Protein AF-A0A2H0A940-F1 (afdb_monomer_lite)

Structure (mmCIF, N/CA/C/O backbone):
data_AF-A0A2H0A940-F1
#
_entry.id   AF-A0A2H0A940-F1
#
loop_
_atom_site.group_PDB
_atom_site.id
_atom_site.type_symbol
_atom_site.label_atom_id
_atom_site.label_alt_id
_atom_site.label_comp_id
_atom_site.label_asym_id
_atom_site.label_entity_id
_atom_site.label_seq_id
_atom_site.pdbx_PDB_ins_code
_atom_site.Cartn_x
_atom_site.Cartn_y
_atom_site.Cartn_z
_atom_site.occupancy
_atom_site.B_iso_or_equiv
_atom_site.auth_seq_id
_atom_site.auth_comp_id
_atom_site.auth_asym_id
_atom_site.auth_atom_id
_atom_site.pdbx_PDB_model_num
ATOM 1 N N . MET A 1 1 ? -25.734 -10.266 23.192 1.00 48.34 1 MET A N 1
ATOM 2 C CA . MET A 1 1 ? -25.110 -9.071 22.582 1.00 48.34 1 MET A CA 1
ATOM 3 C C . MET A 1 1 ? -25.882 -7.870 23.104 1.00 48.34 1 MET A C 1
ATOM 5 O O . MET A 1 1 ? -27.059 -7.766 22.785 1.00 48.34 1 MET A O 1
ATOM 9 N N . ASN A 1 2 ? -25.296 -7.072 24.004 1.00 49.03 2 ASN A N 1
ATOM 10 C CA . ASN A 1 2 ? -25.982 -5.912 24.590 1.00 49.03 2 ASN A CA 1
ATOM 11 C C . ASN A 1 2 ? -26.344 -4.917 23.483 1.00 49.03 2 ASN A C 1
ATOM 13 O O . ASN A 1 2 ? -25.481 -4.536 22.697 1.00 49.03 2 ASN A O 1
ATOM 17 N N . ARG A 1 3 ? -27.623 -4.539 23.418 1.00 61.94 3 ARG A N 1
ATOM 18 C CA . ARG A 1 3 ? -28.196 -3.632 22.408 1.00 61.94 3 ARG A CA 1
ATOM 19 C C . ARG A 1 3 ? -28.102 -2.154 22.818 1.00 61.94 3 ARG A C 1
ATOM 21 O O . ARG A 1 3 ? -28.577 -1.305 22.076 1.00 61.94 3 ARG A O 1
ATOM 28 N N . ASP A 1 4 ? -27.477 -1.871 23.964 1.00 62.47 4 ASP A N 1
ATOM 29 C CA . ASP A 1 4 ? -27.527 -0.565 24.638 1.00 62.47 4 ASP A CA 1
ATOM 30 C C . ASP A 1 4 ? -26.249 0.278 24.480 1.00 62.47 4 ASP A C 1
ATOM 32 O O . ASP A 1 4 ? -26.184 1.402 24.970 1.00 62.47 4 ASP A O 1
ATOM 36 N N . ALA A 1 5 ? -25.226 -0.233 23.789 1.00 66.69 5 ALA A N 1
ATOM 37 C CA . ALA A 1 5 ? -24.067 0.569 23.410 1.00 66.69 5 ALA A CA 1
ATOM 38 C C . ALA A 1 5 ? -24.353 1.252 22.064 1.00 66.69 5 ALA A C 1
ATOM 40 O O . ALA A 1 5 ? -24.443 0.589 21.029 1.00 66.69 5 ALA A O 1
ATOM 41 N N . GLY A 1 6 ? -24.529 2.576 22.088 1.00 70.31 6 GLY A N 1
ATOM 42 C CA . GLY A 1 6 ? -24.551 3.393 20.875 1.00 70.31 6 GLY A CA 1
ATOM 43 C C . GLY A 1 6 ? -23.224 3.304 20.105 1.00 70.31 6 GLY A C 1
ATOM 44 O O . GLY A 1 6 ? -22.237 2.789 20.638 1.00 70.31 6 GLY A O 1
ATOM 45 N N . PRO A 1 7 ? -23.174 3.773 18.846 1.00 71.88 7 PRO A N 1
ATOM 46 C CA . PRO A 1 7 ? -21.926 3.804 18.091 1.00 71.88 7 PRO A CA 1
ATOM 47 C C . PRO A 1 7 ? -20.863 4.633 18.839 1.00 71.88 7 PRO A C 1
ATOM 49 O O . PRO A 1 7 ? -21.229 5.586 19.534 1.00 71.88 7 PRO A O 1
ATOM 52 N N . PRO A 1 8 ? -19.567 4.293 18.701 1.00 77.81 8 PRO A N 1
ATOM 53 C CA . PRO A 1 8 ? -18.483 5.011 19.367 1.00 77.81 8 PRO A CA 1
ATOM 54 C C . PRO A 1 8 ? -18.535 6.506 19.046 1.00 77.81 8 PRO A C 1
ATO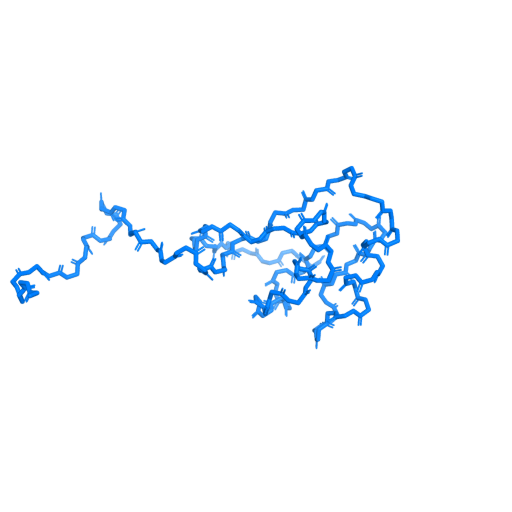M 56 O O . PRO A 1 8 ? -18.860 6.908 17.924 1.00 77.81 8 PRO A O 1
ATOM 59 N N . GLY A 1 9 ? -18.201 7.332 20.036 1.00 87.50 9 GLY A N 1
ATOM 60 C CA . GLY A 1 9 ? -18.251 8.792 19.945 1.00 87.50 9 GLY A CA 1
ATOM 61 C C . GLY A 1 9 ? -17.117 9.390 19.109 1.00 87.50 9 GLY A C 1
ATOM 62 O O . GLY A 1 9 ? -16.304 10.157 19.630 1.00 87.50 9 GLY A O 1
ATOM 63 N N . TYR A 1 10 ? -17.033 9.054 17.820 1.00 87.75 10 TYR A N 1
ATOM 64 C CA . TYR A 1 10 ? -16.040 9.615 16.901 1.00 87.75 10 TYR A CA 1
ATOM 65 C C . TYR A 1 10 ? -16.210 11.146 16.782 1.00 87.75 10 TYR A C 1
ATOM 67 O O . TYR A 1 10 ? -17.344 11.616 16.652 1.00 87.75 10 TYR A O 1
ATOM 75 N N . PRO A 1 11 ? -15.131 11.955 16.830 1.00 91.50 11 PRO A N 1
ATOM 76 C CA . PRO A 1 11 ? -13.710 11.577 16.809 1.00 91.50 11 PRO A CA 1
ATOM 77 C C . PRO A 1 11 ? -13.050 11.397 18.190 1.00 91.50 11 PRO A C 1
ATOM 79 O O . PRO A 1 11 ? -11.853 11.140 18.265 1.00 91.50 11 PRO A O 1
ATOM 82 N N . LYS A 1 12 ? -13.786 11.564 19.298 1.00 92.56 12 LYS A N 1
ATOM 83 C CA . LYS A 1 12 ? -13.218 11.540 20.664 1.00 92.56 12 LYS A CA 1
ATOM 84 C C . LYS A 1 12 ? -12.886 10.129 21.150 1.00 92.56 12 LYS A C 1
ATOM 86 O O . LYS A 1 12 ? -12.025 9.962 22.008 1.00 92.56 12 LYS A O 1
ATOM 91 N N . GLU A 1 13 ? -13.573 9.134 20.609 1.00 90.19 13 GLU A N 1
ATOM 92 C CA . GLU A 1 13 ? -13.369 7.721 20.898 1.00 90.19 13 GLU A CA 1
ATOM 93 C C . GLU A 1 13 ? -12.842 7.002 19.652 1.00 90.19 13 GLU A C 1
ATOM 95 O O . GLU A 1 13 ? -13.340 7.214 18.542 1.00 90.19 13 GLU A O 1
ATOM 100 N N . LYS A 1 14 ? -11.820 6.156 19.830 1.00 85.75 14 LYS A N 1
ATOM 101 C CA . LYS A 1 14 ? -11.231 5.392 18.726 1.00 85.75 14 LYS A CA 1
ATOM 102 C C . LYS A 1 14 ? -12.183 4.298 18.256 1.00 85.75 14 LYS A C 1
ATOM 104 O O . LYS A 1 14 ? -12.779 3.587 19.058 1.00 85.75 14 LYS A O 1
ATOM 109 N N . ILE A 1 15 ? -12.264 4.132 16.939 1.00 90.50 15 ILE A N 1
ATOM 110 C CA . ILE A 1 15 ? -13.028 3.055 16.312 1.00 90.50 15 ILE A CA 1
ATOM 111 C C . ILE A 1 15 ? -12.152 1.802 16.234 1.00 90.50 15 ILE A C 1
ATOM 113 O O . ILE A 1 15 ? -11.097 1.809 15.600 1.00 90.50 15 ILE A O 1
ATOM 117 N N . GLU A 1 16 ? -12.615 0.706 16.834 1.00 90.88 16 GLU A N 1
ATOM 118 C CA . GLU A 1 16 ? -11.994 -0.609 16.674 1.00 90.88 16 GLU A CA 1
ATOM 119 C C . GLU A 1 16 ? -12.426 -1.246 15.349 1.00 90.88 16 GLU A C 1
ATOM 121 O O . GLU A 1 16 ? -13.580 -1.636 15.158 1.00 90.88 16 GLU A O 1
ATOM 126 N N . LEU A 1 17 ? -11.485 -1.354 14.411 1.00 93.44 17 LEU A N 1
ATOM 127 C CA . LEU A 1 17 ? -11.741 -1.916 13.087 1.00 93.44 17 LEU A CA 1
ATOM 128 C C . LEU A 1 17 ? -11.455 -3.425 13.023 1.00 93.44 17 LEU A C 1
ATOM 130 O O . LEU A 1 17 ? -10.478 -3.904 13.625 1.00 93.44 17 LEU A O 1
ATOM 134 N N . PRO A 1 18 ? -12.225 -4.187 12.215 1.00 94.62 18 PRO A N 1
ATOM 135 C CA . PRO A 1 18 ? -11.983 -5.609 12.005 1.00 94.62 18 PRO A CA 1
ATOM 136 C C . PRO A 1 18 ? -10.525 -5.905 11.612 1.00 94.62 18 PRO A C 1
ATOM 138 O O . PRO A 1 18 ? -9.911 -5.115 10.892 1.00 94.62 18 PRO A O 1
ATOM 141 N N . PRO A 1 19 ? -9.955 -7.064 11.997 1.00 92.75 19 PRO A N 1
ATOM 142 C CA . PRO A 1 19 ? -8.585 -7.439 11.629 1.00 92.75 19 PRO A CA 1
ATOM 143 C C . PRO A 1 19 ? -8.292 -7.390 10.125 1.00 92.75 19 PRO A C 1
ATOM 145 O O . PRO A 1 19 ? -7.162 -7.133 9.737 1.00 92.75 19 PRO A O 1
ATOM 148 N N . ARG A 1 20 ? -9.313 -7.611 9.289 1.00 93.62 20 ARG A N 1
ATOM 149 C CA . ARG A 1 20 ? -9.213 -7.639 7.821 1.00 93.62 20 ARG A CA 1
ATOM 150 C C . ARG A 1 20 ? -9.519 -6.296 7.147 1.00 93.62 20 ARG A C 1
ATOM 152 O O . ARG A 1 20 ? -9.641 -6.264 5.923 1.00 93.62 20 ARG A O 1
ATOM 159 N N . TYR A 1 21 ? -9.725 -5.225 7.915 1.00 96.94 21 TYR A N 1
ATOM 160 C CA . TYR A 1 21 ? -9.940 -3.898 7.346 1.00 96.94 21 TYR A CA 1
ATOM 161 C C . TYR A 1 21 ? -8.713 -3.460 6.539 1.00 96.94 21 TYR A C 1
ATOM 163 O O . TYR A 1 21 ? -7.582 -3.733 6.932 1.00 96.94 21 TYR A O 1
ATOM 171 N N . ARG A 1 22 ? -8.948 -2.782 5.413 1.00 97.81 22 ARG A N 1
ATOM 172 C CA . ARG A 1 22 ? -7.899 -2.319 4.502 1.00 97.81 22 ARG A CA 1
ATOM 173 C C . ARG A 1 22 ? -7.924 -0.801 4.407 1.00 97.81 22 ARG A C 1
ATOM 175 O O . ARG A 1 22 ? -8.704 -0.248 3.641 1.00 97.81 22 ARG A O 1
ATOM 182 N N . GLY A 1 23 ? -7.081 -0.172 5.215 1.00 97.00 23 GLY A N 1
ATOM 183 C CA . GLY A 1 23 ? -6.859 1.268 5.265 1.00 97.00 23 GLY A CA 1
ATOM 184 C C . GLY A 1 23 ? -5.650 1.697 4.437 1.00 97.00 23 GLY A C 1
ATOM 185 O O . GLY A 1 23 ? -5.420 1.172 3.350 1.00 97.00 23 GLY A O 1
ATOM 186 N N . LEU A 1 24 ? -4.847 2.629 4.945 1.00 97.69 24 LEU A N 1
ATOM 187 C CA . LEU A 1 24 ? -3.638 3.107 4.275 1.00 97.69 24 LEU A CA 1
ATOM 188 C C . LEU A 1 24 ? -2.698 1.938 3.937 1.00 97.69 24 LEU A C 1
ATOM 190 O O . LEU A 1 24 ? -2.275 1.223 4.857 1.00 97.69 24 LEU A O 1
ATOM 194 N N . PRO A 1 25 ? -2.342 1.722 2.659 1.00 98.00 25 PRO A N 1
ATOM 195 C CA . PRO A 1 25 ? -1.297 0.776 2.306 1.00 98.00 25 PRO A CA 1
ATOM 196 C C . PRO A 1 25 ? 0.069 1.306 2.759 1.00 98.00 25 PRO A C 1
ATOM 198 O O . PRO A 1 25 ? 0.466 2.421 2.429 1.00 98.00 25 PRO A O 1
ATOM 201 N N . ARG A 1 26 ? 0.818 0.479 3.489 1.00 97.94 26 ARG A N 1
ATOM 202 C CA . ARG A 1 26 ? 2.232 0.690 3.803 1.00 97.94 26 ARG A CA 1
ATOM 203 C C . ARG A 1 26 ? 3.086 -0.035 2.770 1.00 97.94 26 ARG A C 1
ATOM 205 O O . ARG A 1 26 ? 2.883 -1.224 2.527 1.00 97.94 26 ARG A O 1
ATOM 212 N N . LEU A 1 27 ? 4.049 0.680 2.200 1.00 97.88 27 LEU A N 1
ATOM 213 C CA . LEU A 1 27 ? 5.048 0.129 1.291 1.00 97.88 27 LEU A CA 1
ATOM 214 C C . LEU A 1 27 ? 6.313 -0.272 2.049 1.00 97.88 27 LEU A C 1
ATOM 216 O O . LEU A 1 27 ? 6.781 0.473 2.909 1.00 97.88 27 LEU A O 1
ATOM 220 N N . HIS A 1 28 ? 6.882 -1.421 1.690 1.00 97.69 28 HIS A N 1
ATOM 221 C CA . HIS A 1 28 ? 8.152 -1.909 2.227 1.00 97.69 28 HIS A CA 1
ATOM 222 C C . HIS A 1 28 ? 9.275 -1.629 1.214 1.00 97.69 28 HIS A C 1
ATOM 224 O O . HIS A 1 28 ? 9.341 -2.290 0.170 1.00 97.69 28 HIS A O 1
ATOM 230 N N . PRO A 1 29 ? 10.146 -0.631 1.462 1.00 91.62 29 PRO A N 1
ATOM 231 C CA . PRO A 1 29 ? 11.142 -0.183 0.486 1.00 91.62 29 PRO A CA 1
ATOM 232 C C . PRO A 1 29 ? 12.199 -1.251 0.178 1.00 91.62 29 PRO A C 1
ATOM 234 O O . PRO A 1 29 ? 12.687 -1.309 -0.947 1.00 91.62 29 PRO A O 1
ATOM 237 N N . ASP A 1 30 ? 12.470 -2.147 1.127 1.00 95.44 30 ASP A N 1
ATOM 238 C CA . ASP A 1 30 ? 13.463 -3.218 0.985 1.00 95.44 30 ASP A CA 1
ATOM 239 C C . ASP A 1 30 ? 12.935 -4.440 0.215 1.00 95.44 30 ASP A C 1
ATOM 241 O O . ASP A 1 30 ? 13.672 -5.392 -0.047 1.00 95.44 30 ASP A O 1
ATOM 245 N N . ALA A 1 31 ? 11.655 -4.438 -0.179 1.00 97.38 31 ALA A N 1
ATOM 246 C CA . ALA A 1 31 ? 11.086 -5.524 -0.964 1.00 97.38 31 ALA A CA 1
ATOM 247 C C . ALA A 1 31 ? 11.843 -5.686 -2.296 1.00 97.38 31 ALA A C 1
ATOM 249 O O . ALA A 1 31 ? 12.107 -4.679 -2.967 1.00 97.38 31 ALA A O 1
ATOM 250 N N . PRO A 1 32 ? 12.136 -6.917 -2.747 1.00 97.88 32 PRO A N 1
ATOM 251 C CA . PRO A 1 32 ? 12.727 -7.151 -4.060 1.00 97.88 32 PRO A CA 1
ATOM 252 C C . PRO A 1 32 ? 11.933 -6.476 -5.186 1.00 97.88 32 PRO A C 1
ATOM 254 O O . PRO A 1 32 ? 10.705 -6.551 -5.214 1.00 97.88 32 PRO A O 1
ATOM 257 N N . PHE A 1 33 ? 12.630 -5.865 -6.148 1.00 98.19 33 PHE A N 1
ATOM 258 C CA . PHE A 1 33 ? 11.997 -5.112 -7.242 1.00 98.19 33 PHE A CA 1
ATOM 259 C C . PHE A 1 33 ? 10.963 -5.934 -8.030 1.00 98.19 33 PHE A C 1
ATOM 261 O O . PHE A 1 33 ? 9.887 -5.436 -8.350 1.00 98.19 33 PHE A O 1
ATOM 268 N N . HIS A 1 34 ? 11.228 -7.225 -8.258 1.00 98.50 34 HIS A N 1
ATOM 269 C CA . HIS A 1 34 ? 10.289 -8.108 -8.956 1.00 98.50 34 HIS A CA 1
ATOM 270 C C . HIS A 1 34 ? 8.923 -8.231 -8.253 1.00 98.50 34 HIS A C 1
ATOM 272 O O . HIS A 1 34 ? 7.922 -8.479 -8.920 1.00 98.50 34 HIS A O 1
ATOM 278 N N . LEU A 1 35 ? 8.846 -8.049 -6.925 1.00 98.56 35 LEU A N 1
ATOM 279 C CA . LEU A 1 35 ? 7.565 -8.030 -6.211 1.00 98.56 35 LEU A CA 1
ATOM 280 C C . LEU A 1 35 ? 6.791 -6.742 -6.485 1.00 98.56 35 LEU A C 1
ATOM 282 O O . LEU A 1 35 ? 5.575 -6.803 -6.637 1.00 98.56 35 LEU A O 1
ATOM 286 N N . ALA A 1 36 ? 7.479 -5.601 -6.587 1.00 98.44 36 ALA A N 1
ATOM 287 C CA . ALA A 1 36 ? 6.850 -4.339 -6.961 1.00 98.44 36 ALA A CA 1
ATOM 288 C C . ALA A 1 36 ? 6.235 -4.434 -8.365 1.00 98.44 36 ALA A C 1
ATOM 290 O O . ALA A 1 36 ? 5.065 -4.096 -8.536 1.00 98.44 36 ALA A O 1
ATOM 291 N N . VAL A 1 37 ? 6.981 -4.991 -9.329 1.00 98.69 37 VAL A N 1
ATOM 292 C CA . VAL A 1 37 ? 6.497 -5.255 -10.698 1.00 98.69 37 VAL A CA 1
ATOM 293 C C . VAL A 1 37 ? 5.286 -6.188 -10.678 1.00 98.69 37 VAL A C 1
ATOM 295 O O . VAL A 1 37 ? 4.229 -5.832 -11.185 1.00 98.69 37 VAL A O 1
ATOM 298 N N . LYS A 1 38 ? 5.377 -7.331 -9.986 1.00 98.69 38 LYS A N 1
ATOM 299 C CA . LYS A 1 38 ? 4.264 -8.289 -9.878 1.00 98.69 38 LYS A CA 1
ATOM 300 C C . LYS A 1 38 ? 3.009 -7.667 -9.252 1.00 98.69 38 LYS A C 1
ATOM 302 O O . LYS A 1 38 ? 1.889 -8.000 -9.633 1.00 98.69 38 LYS A O 1
ATOM 307 N N . CYS A 1 39 ? 3.172 -6.778 -8.271 1.00 98.75 39 CYS A N 1
ATOM 308 C CA . CYS A 1 39 ? 2.060 -6.037 -7.680 1.00 98.75 39 CYS A CA 1
ATOM 309 C C . CYS A 1 39 ? 1.468 -5.002 -8.637 1.00 98.75 39 CYS A C 1
ATOM 311 O O . CYS A 1 39 ? 0.247 -4.842 -8.632 1.00 98.75 39 CYS A O 1
ATOM 313 N N . ALA A 1 40 ? 2.301 -4.315 -9.422 1.00 98.69 40 ALA A N 1
ATOM 314 C CA . ALA A 1 40 ? 1.855 -3.371 -10.438 1.00 98.69 40 ALA A CA 1
ATOM 315 C C . ALA A 1 40 ? 1.045 -4.074 -11.534 1.00 98.69 40 ALA A C 1
ATOM 317 O O . ALA A 1 40 ? -0.096 -3.679 -11.764 1.00 98.69 40 ALA A O 1
ATOM 318 N N . ASP A 1 41 ? 1.555 -5.180 -12.082 1.00 98.75 41 ASP A N 1
ATOM 319 C CA . ASP A 1 41 ? 0.870 -5.993 -13.099 1.00 98.75 41 ASP A CA 1
ATOM 320 C C . ASP A 1 41 ? -0.478 -6.539 -12.603 1.00 98.75 41 ASP A C 1
ATOM 322 O O . ASP A 1 41 ? -1.443 -6.655 -13.356 1.00 98.75 41 ASP A O 1
ATOM 326 N N . ALA A 1 42 ? -0.566 -6.873 -11.312 1.00 98.69 42 ALA A N 1
ATOM 327 C CA . ALA A 1 42 ? -1.787 -7.387 -10.698 1.00 98.69 42 ALA A CA 1
ATOM 328 C C . ALA A 1 42 ? -2.761 -6.287 -10.230 1.00 98.69 42 ALA A C 1
ATOM 330 O O . ALA A 1 42 ? -3.847 -6.604 -9.733 1.00 98.69 42 ALA A O 1
ATOM 331 N N . CYS A 1 43 ? -2.387 -5.006 -10.306 1.00 98.75 43 CYS A N 1
ATOM 332 C CA . CYS A 1 43 ? -3.219 -3.912 -9.821 1.00 98.75 43 CYS A CA 1
ATOM 333 C C . CYS A 1 43 ? -4.371 -3.641 -10.803 1.00 98.75 43 CYS A C 1
ATOM 335 O O . CYS A 1 43 ? -4.127 -3.126 -11.891 1.00 98.75 43 CYS A O 1
ATOM 337 N N . PRO A 1 44 ? -5.648 -3.851 -10.423 1.00 98.38 44 PRO A N 1
ATOM 338 C CA . PRO A 1 44 ? -6.769 -3.671 -11.349 1.00 98.38 44 PRO A CA 1
ATOM 339 C C . PRO A 1 44 ? -7.017 -2.209 -11.754 1.00 98.38 44 PRO A C 1
ATOM 341 O O . PRO A 1 44 ? -7.913 -1.946 -12.547 1.00 98.38 44 PRO A O 1
ATOM 344 N N . GLN A 1 45 ? -6.300 -1.250 -11.160 1.00 98.38 45 GLN A N 1
ATOM 345 C CA . GLN A 1 45 ? -6.454 0.188 -11.402 1.00 98.38 45 GLN A CA 1
ATOM 346 C C . GLN A 1 45 ? -5.179 0.839 -11.951 1.00 98.38 45 GLN A C 1
ATOM 348 O O . GLN A 1 45 ? -5.143 2.060 -12.084 1.00 98.38 45 GLN A O 1
ATOM 353 N N . ASN A 1 46 ? -4.123 0.058 -12.230 1.00 98.12 46 ASN A N 1
ATOM 354 C CA . ASN A 1 46 ? -2.810 0.581 -12.631 1.00 98.12 46 ASN A CA 1
ATOM 355 C C . ASN A 1 46 ? -2.333 1.720 -11.704 1.00 98.12 46 ASN A C 1
ATOM 357 O O . ASN A 1 46 ? -1.882 2.771 -12.155 1.00 98.12 46 ASN A O 1
ATOM 361 N N . ALA A 1 47 ? -2.521 1.532 -10.394 1.00 98.31 47 ALA A N 1
ATOM 362 C CA . ALA A 1 47 ? -2.259 2.545 -9.373 1.00 98.31 47 ALA A CA 1
ATOM 363 C C . ALA A 1 47 ? -0.843 2.459 -8.786 1.00 98.31 47 ALA A C 1
ATOM 365 O O . ALA A 1 47 ? -0.504 3.254 -7.920 1.00 98.31 47 ALA A O 1
ATOM 366 N N . ILE A 1 48 ? -0.037 1.474 -9.183 1.00 98.50 48 ILE A N 1
ATOM 367 C CA . ILE A 1 48 ? 1.282 1.221 -8.598 1.00 98.50 48 ILE A CA 1
ATOM 368 C C . ILE A 1 48 ? 2.350 1.577 -9.623 1.00 98.50 48 ILE A C 1
ATOM 370 O O . ILE A 1 48 ? 2.360 1.025 -10.719 1.00 98.50 48 ILE A O 1
ATOM 374 N N . ASP A 1 49 ? 3.269 2.450 -9.226 1.00 98.00 49 ASP A N 1
ATOM 375 C CA . ASP A 1 49 ? 4.524 2.699 -9.925 1.00 98.00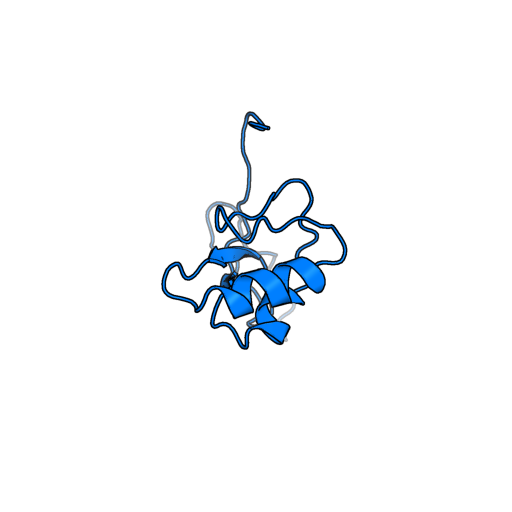 49 ASP A CA 1
ATOM 376 C C . ASP A 1 49 ? 5.616 1.835 -9.265 1.00 98.00 49 ASP A C 1
ATOM 378 O O . ASP A 1 49 ? 6.004 2.114 -8.119 1.00 98.00 49 ASP A O 1
ATOM 382 N N . PRO A 1 50 ? 6.082 0.756 -9.923 1.00 97.56 50 PRO A N 1
ATOM 383 C CA . PRO A 1 50 ? 7.055 -0.155 -9.334 1.00 97.56 50 PRO A CA 1
ATOM 384 C C . PRO A 1 50 ? 8.464 0.446 -9.257 1.00 97.56 50 PRO A C 1
ATOM 386 O O . PRO A 1 50 ? 9.212 0.093 -8.344 1.00 97.56 50 PRO A O 1
ATOM 389 N N . GLU A 1 51 ? 8.827 1.360 -10.163 1.00 97.06 51 GLU A N 1
ATOM 390 C CA . GLU A 1 51 ? 10.146 2.004 -10.192 1.00 97.06 51 GLU A CA 1
ATOM 391 C C . GLU A 1 51 ? 10.276 3.022 -9.066 1.00 97.06 51 GLU A C 1
ATOM 393 O O . GLU A 1 51 ? 11.235 2.993 -8.293 1.00 97.06 51 GLU A O 1
ATOM 398 N N . ARG A 1 52 ? 9.268 3.887 -8.917 1.00 96.88 52 ARG A N 1
ATOM 399 C CA . ARG A 1 52 ? 9.232 4.895 -7.851 1.00 96.88 52 ARG A CA 1
ATOM 400 C C . ARG A 1 52 ? 8.770 4.332 -6.517 1.00 96.88 52 ARG A C 1
ATOM 402 O O . ARG A 1 52 ? 8.831 5.051 -5.523 1.00 96.88 52 ARG A O 1
ATOM 409 N N . ARG A 1 53 ? 8.288 3.083 -6.492 1.00 96.81 53 ARG A N 1
ATOM 410 C CA . ARG A 1 53 ? 7.639 2.450 -5.335 1.00 96.81 53 ARG A CA 1
ATOM 411 C C . ARG A 1 53 ? 6.581 3.386 -4.753 1.00 96.81 53 ARG A C 1
ATOM 413 O O . ARG A 1 53 ? 6.663 3.795 -3.599 1.00 96.81 53 ARG A O 1
ATOM 420 N N . ARG A 1 54 ? 5.610 3.774 -5.579 1.00 96.94 54 ARG A N 1
ATOM 421 C CA . ARG A 1 54 ? 4.503 4.659 -5.191 1.00 96.94 54 ARG A CA 1
ATOM 422 C C . ARG A 1 54 ? 3.164 4.011 -5.500 1.00 96.94 54 ARG A C 1
ATOM 424 O O . ARG A 1 54 ? 3.046 3.239 -6.448 1.00 96.94 54 ARG A O 1
ATOM 431 N N . ILE A 1 55 ? 2.161 4.347 -4.695 1.00 97.38 55 ILE A N 1
ATOM 432 C CA . ILE A 1 55 ? 0.761 4.026 -4.967 1.00 97.38 55 ILE A CA 1
ATOM 433 C C . ILE A 1 55 ? 0.011 5.343 -5.137 1.00 97.38 55 ILE A C 1
ATOM 435 O O . ILE A 1 55 ? 0.006 6.170 -4.228 1.00 97.38 55 ILE A O 1
ATOM 439 N N . ASP A 1 56 ? -0.632 5.521 -6.286 1.00 96.44 56 ASP A N 1
ATOM 440 C CA . ASP A 1 56 ? -1.611 6.579 -6.506 1.00 96.44 56 ASP A CA 1
ATOM 441 C C . ASP A 1 56 ? -2.868 6.259 -5.683 1.00 96.44 56 ASP A C 1
ATOM 443 O O . ASP A 1 56 ? -3.677 5.387 -6.021 1.00 96.44 56 ASP A O 1
ATOM 447 N N . MET A 1 57 ? -3.017 6.969 -4.566 1.00 95.31 57 MET A N 1
ATOM 448 C CA . MET A 1 57 ? -4.141 6.812 -3.643 1.00 95.31 57 MET A CA 1
ATOM 449 C C . MET A 1 57 ? -5.463 7.352 -4.206 1.00 95.31 57 MET A C 1
ATOM 451 O O . MET A 1 57 ? -6.521 6.984 -3.704 1.00 95.31 57 MET A O 1
ATOM 455 N N . GLY A 1 58 ? -5.428 8.176 -5.257 1.00 94.06 58 GLY A N 1
ATOM 456 C CA . GLY A 1 58 ? -6.615 8.608 -5.993 1.00 94.06 58 GLY A CA 1
ATOM 457 C C . GLY A 1 58 ? -7.171 7.526 -6.924 1.00 94.06 58 GLY A C 1
ATOM 458 O O . GLY A 1 58 ? -8.369 7.530 -7.201 1.00 94.06 58 GLY A O 1
ATOM 459 N N . ARG A 1 59 ? -6.327 6.587 -7.375 1.00 96.44 59 ARG A N 1
ATOM 460 C CA . ARG A 1 59 ? -6.716 5.420 -8.195 1.00 96.44 59 ARG A CA 1
ATOM 461 C C . ARG A 1 59 ? -6.920 4.140 -7.388 1.00 96.44 59 ARG A C 1
ATOM 463 O O . ARG A 1 59 ? -7.643 3.244 -7.818 1.00 96.44 59 ARG A O 1
ATOM 470 N N . CYS A 1 60 ? -6.248 3.995 -6.250 1.00 97.88 60 CYS A N 1
ATOM 471 C CA . CYS A 1 60 ? -6.305 2.776 -5.450 1.00 97.88 60 CYS A CA 1
ATOM 472 C C . CYS A 1 60 ? -7.712 2.529 -4.876 1.00 97.88 60 CYS A C 1
ATOM 474 O O . CYS A 1 60 ? -8.229 3.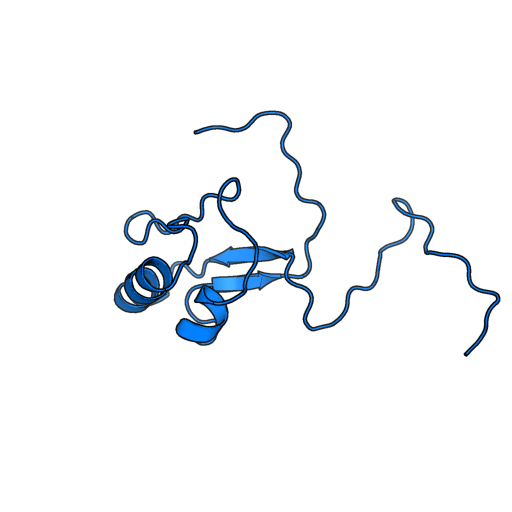318 -4.095 1.00 97.88 60 CYS A O 1
ATOM 476 N N . VAL A 1 61 ? -8.299 1.369 -5.189 1.00 98.00 61 VAL A N 1
ATOM 477 C CA . VAL A 1 61 ? -9.611 0.928 -4.662 1.00 98.00 61 VAL A CA 1
ATOM 478 C C . VAL A 1 61 ? -9.497 -0.025 -3.463 1.00 98.00 61 VAL A C 1
ATOM 480 O O . VAL A 1 61 ? -10.427 -0.769 -3.163 1.00 98.00 61 VAL A O 1
ATOM 483 N N . PHE A 1 62 ? -8.334 -0.072 -2.803 1.00 98.19 62 PHE A N 1
ATOM 484 C CA . PHE A 1 62 ? -8.100 -0.866 -1.584 1.00 98.19 62 PHE A CA 1
ATOM 485 C C . PHE A 1 62 ? -8.473 -2.361 -1.719 1.00 98.19 62 PHE A C 1
ATOM 487 O O . PHE A 1 62 ? -8.908 -3.015 -0.769 1.00 98.19 62 PHE A O 1
ATOM 494 N N . CYS A 1 63 ? -8.299 -2.939 -2.915 1.00 98.19 63 CYS A N 1
ATOM 495 C CA . CYS A 1 63 ? -8.732 -4.311 -3.217 1.00 98.19 63 CYS A CA 1
ATOM 496 C C . CYS A 1 63 ? -7.908 -5.408 -2.513 1.00 98.19 63 CYS A C 1
ATOM 498 O O . CYS A 1 63 ? -8.359 -6.554 -2.416 1.00 98.19 63 CYS A O 1
ATOM 500 N N . GLY A 1 64 ? -6.707 -5.082 -2.020 1.00 98.19 64 GLY A N 1
ATOM 501 C CA . GLY A 1 64 ? -5.800 -6.022 -1.352 1.00 98.19 64 GLY A CA 1
ATOM 502 C C . GLY A 1 64 ? -5.060 -6.994 -2.279 1.00 98.19 64 GLY A C 1
ATOM 503 O O . GLY A 1 64 ? -4.378 -7.889 -1.785 1.00 98.19 64 GLY A O 1
ATOM 504 N N . THR A 1 65 ? -5.179 -6.869 -3.606 1.00 98.62 65 THR A N 1
ATOM 505 C CA . THR A 1 65 ? -4.502 -7.785 -4.543 1.00 98.62 65 THR A CA 1
ATOM 506 C C . THR A 1 65 ? -2.981 -7.698 -4.424 1.00 98.62 65 THR A C 1
ATOM 508 O O . THR A 1 65 ? -2.325 -8.731 -4.354 1.00 98.62 65 THR A O 1
ATOM 511 N N . CYS A 1 66 ? -2.416 -6.491 -4.322 1.00 98.69 66 CYS A N 1
ATOM 512 C CA . CYS A 1 66 ? -0.970 -6.294 -4.190 1.00 98.69 66 CYS A CA 1
ATOM 513 C C . CYS A 1 66 ? -0.393 -6.910 -2.902 1.00 98.69 66 CYS A C 1
ATOM 515 O O . CYS A 1 66 ? 0.630 -7.591 -2.953 1.00 98.69 66 CYS A O 1
ATOM 517 N N . GLU A 1 67 ? -1.075 -6.754 -1.766 1.00 98.62 67 GLU A N 1
ATOM 518 C CA . GLU A 1 67 ? -0.693 -7.406 -0.507 1.00 98.62 67 GLU A CA 1
ATOM 519 C C . GLU A 1 67 ? -0.720 -8.933 -0.639 1.00 98.62 67 GLU A C 1
ATOM 521 O O . GLU A 1 67 ? 0.241 -9.600 -0.267 1.00 98.62 67 GLU A O 1
ATOM 526 N N . ARG A 1 68 ? -1.769 -9.502 -1.249 1.00 98.44 68 ARG A N 1
ATOM 527 C CA . ARG A 1 68 ? -1.875 -10.956 -1.456 1.00 98.44 68 ARG A CA 1
ATOM 528 C C . ARG A 1 68 ? -0.787 -11.495 -2.384 1.00 98.44 68 ARG A C 1
ATOM 530 O O . ARG A 1 68 ? -0.199 -12.529 -2.100 1.00 98.44 68 ARG A O 1
ATOM 537 N N . VAL A 1 69 ? -0.522 -10.800 -3.488 1.00 98.38 69 VAL A N 1
ATOM 538 C CA . VAL A 1 69 ? 0.442 -11.211 -4.523 1.00 98.38 69 VAL A CA 1
ATOM 539 C C . VAL A 1 69 ? 1.890 -11.141 -4.034 1.00 98.38 69 VAL A C 1
ATOM 541 O O . VAL A 1 69 ? 2.711 -11.956 -4.463 1.00 98.38 69 VAL A O 1
ATOM 544 N N . SER A 1 70 ? 2.195 -10.184 -3.152 1.00 98.38 70 SER A N 1
ATOM 545 C CA . SER A 1 70 ? 3.514 -10.045 -2.522 1.00 98.38 70 SER A CA 1
ATOM 546 C C . SER A 1 70 ? 3.644 -10.776 -1.187 1.00 98.38 70 SER A C 1
ATOM 548 O O . SER A 1 70 ? 4.722 -10.746 -0.597 1.00 98.38 70 SER A O 1
ATOM 550 N N . GLU A 1 71 ? 2.577 -11.415 -0.700 1.00 98.12 71 GLU A N 1
ATOM 551 C CA . GLU A 1 71 ? 2.515 -12.022 0.637 1.00 98.12 71 GLU A CA 1
ATOM 552 C C . GLU A 1 71 ? 2.883 -11.017 1.742 1.00 98.12 71 GLU A C 1
ATOM 554 O O . GLU A 1 71 ? 3.641 -11.310 2.662 1.00 98.12 71 GLU A O 1
ATOM 559 N N . GLY A 1 72 ? 2.410 -9.777 1.604 1.00 97.88 72 GLY A N 1
ATOM 560 C CA . GLY A 1 72 ? 2.708 -8.690 2.533 1.00 97.88 72 GLY A CA 1
ATOM 561 C C . GLY A 1 72 ? 4.122 -8.111 2.420 1.00 97.88 72 GLY A C 1
ATOM 562 O O . GLY A 1 72 ? 4.422 -7.144 3.111 1.00 97.88 72 GLY A O 1
ATOM 563 N N . ARG A 1 73 ? 4.997 -8.654 1.562 1.00 98.38 73 ARG A N 1
ATOM 564 C CA . ARG A 1 73 ? 6.415 -8.255 1.502 1.00 98.38 73 ARG A CA 1
ATOM 565 C C . ARG A 1 73 ? 6.667 -6.936 0.788 1.00 98.38 73 ARG A C 1
ATOM 567 O O . ARG A 1 73 ? 7.683 -6.320 1.065 1.00 98.38 73 ARG A O 1
ATOM 574 N N . PHE A 1 74 ? 5.792 -6.514 -0.128 1.00 98.56 74 PHE A N 1
ATOM 575 C CA . PHE A 1 74 ? 5.897 -5.205 -0.790 1.00 98.56 74 PHE A CA 1
ATOM 576 C C . PHE A 1 74 ? 4.847 -4.217 -0.282 1.00 98.56 74 PHE A C 1
ATOM 578 O O . PHE A 1 74 ? 5.182 -3.069 -0.000 1.00 98.56 74 PHE A O 1
ATOM 585 N N . VAL A 1 75 ? 3.598 -4.667 -0.124 1.00 98.44 75 VAL A N 1
ATOM 586 C CA . VAL A 1 75 ? 2.494 -3.851 0.401 1.00 98.44 75 VAL A CA 1
ATOM 587 C C . VAL A 1 75 ? 1.837 -4.573 1.567 1.00 98.44 75 VAL A C 1
ATOM 589 O O . VAL A 1 75 ? 1.513 -5.751 1.439 1.00 98.44 75 VAL A O 1
ATOM 592 N N . THR A 1 76 ? 1.560 -3.864 2.659 1.00 98.31 76 THR A N 1
ATOM 593 C CA . THR A 1 76 ? 0.654 -4.325 3.723 1.00 98.31 76 THR A CA 1
ATOM 594 C C . THR A 1 76 ? -0.401 -3.262 3.987 1.00 98.31 76 THR A C 1
ATOM 596 O O . THR A 1 76 ? -0.070 -2.087 4.140 1.00 98.31 76 THR A O 1
ATOM 599 N N . PHE A 1 77 ? -1.670 -3.644 4.055 1.00 98.31 77 PHE A N 1
ATOM 600 C CA . PHE A 1 77 ? -2.740 -2.730 4.427 1.00 98.31 77 PHE A CA 1
ATOM 601 C C . PHE A 1 77 ? -2.761 -2.539 5.942 1.00 98.31 77 PHE A C 1
ATOM 603 O O . PHE A 1 77 ? -2.775 -3.492 6.720 1.00 98.31 77 PHE A O 1
ATOM 610 N N . THR A 1 78 ? -2.756 -1.281 6.369 1.00 97.31 78 THR A N 1
ATOM 611 C CA . THR A 1 78 ? -2.943 -0.928 7.777 1.00 97.31 78 THR A CA 1
ATOM 612 C C . THR A 1 78 ? -4.432 -0.780 8.094 1.00 97.31 78 THR A C 1
ATOM 614 O O . THR A 1 78 ? -5.292 -0.939 7.226 1.00 97.31 78 THR A O 1
ATOM 617 N N . LYS A 1 79 ? -4.749 -0.441 9.346 1.00 96.50 79 LYS A N 1
ATOM 618 C CA . LYS A 1 79 ? -6.107 -0.069 9.760 1.00 96.50 79 LYS A CA 1
ATOM 619 C C . LYS A 1 79 ? -6.349 1.442 9.774 1.00 96.50 79 LYS A C 1
ATOM 621 O O . LYS A 1 79 ? -7.384 1.872 10.265 1.00 96.50 79 LYS A O 1
ATOM 626 N N . ASP A 1 80 ? -5.415 2.237 9.261 1.00 95.44 80 ASP A N 1
ATOM 627 C CA . ASP A 1 80 ? -5.594 3.684 9.192 1.00 95.44 80 ASP A CA 1
ATOM 628 C C . ASP A 1 8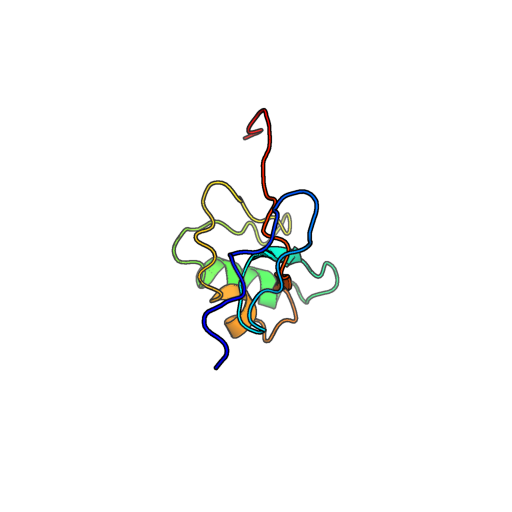0 ? -6.639 4.033 8.124 1.00 95.44 80 ASP A C 1
ATOM 630 O O . ASP A 1 80 ? -6.429 3.797 6.934 1.00 95.44 80 ASP A O 1
ATOM 634 N N . PHE A 1 81 ? -7.792 4.527 8.563 1.00 94.88 81 PHE A N 1
ATOM 635 C CA . PHE A 1 81 ? -8.912 4.899 7.703 1.00 94.88 81 PHE A CA 1
ATOM 636 C C . PHE A 1 81 ? -9.075 6.412 7.555 1.00 94.88 81 PHE A C 1
ATOM 638 O O . PHE A 1 81 ? -9.907 6.850 6.762 1.00 94.88 81 PHE A O 1
ATOM 645 N N . GLU A 1 82 ? -8.304 7.212 8.290 1.00 94.31 82 GLU A N 1
ATOM 646 C CA . GLU A 1 82 ? -8.475 8.665 8.389 1.00 94.31 82 GLU A CA 1
ATOM 647 C C . GLU A 1 82 ? -7.715 9.379 7.262 1.00 94.31 82 GLU A C 1
ATOM 649 O O . GLU A 1 82 ? -6.919 10.291 7.473 1.00 94.31 82 GLU A O 1
ATOM 654 N N . LEU A 1 83 ? -7.947 8.931 6.025 1.00 92.56 83 LEU A N 1
ATOM 655 C CA . LEU A 1 83 ? -7.227 9.392 4.843 1.00 92.56 83 LEU A CA 1
ATOM 656 C C . LEU A 1 83 ? -7.942 10.586 4.222 1.00 92.56 83 LEU A C 1
ATOM 658 O O . LEU A 1 83 ? -8.967 10.439 3.558 1.00 92.56 83 LEU A O 1
ATOM 662 N N . ALA A 1 84 ? -7.375 11.772 4.407 1.00 92.75 84 ALA A N 1
ATOM 663 C CA . ALA A 1 84 ? -7.832 12.988 3.758 1.00 92.75 84 ALA A CA 1
ATOM 664 C C . ALA A 1 84 ? -6.644 13.896 3.433 1.00 92.75 84 ALA A C 1
ATOM 666 O O . ALA A 1 84 ? -5.674 13.972 4.184 1.00 92.75 84 ALA A O 1
ATOM 667 N N . VAL A 1 85 ? -6.745 14.605 2.314 1.00 91.75 85 VAL A N 1
ATOM 668 C CA . VAL A 1 85 ? -5.831 15.681 1.925 1.00 91.75 85 VAL A CA 1
ATOM 669 C C . VAL A 1 85 ? -6.671 16.863 1.455 1.00 91.75 85 VAL A C 1
ATOM 671 O O . VAL A 1 85 ? -7.728 16.663 0.855 1.00 91.75 85 VAL A O 1
ATOM 674 N N . ALA A 1 86 ? -6.230 18.086 1.753 1.00 93.50 86 ALA A N 1
ATOM 675 C CA . ALA A 1 86 ? -6.915 19.295 1.289 1.00 93.50 86 ALA A CA 1
ATOM 676 C C . ALA A 1 86 ? -6.760 19.481 -0.230 1.00 93.50 86 ALA A C 1
ATOM 678 O O . ALA A 1 86 ? -7.690 19.917 -0.903 1.00 93.50 86 ALA A O 1
ATOM 679 N N . GLU A 1 87 ? -5.602 19.088 -0.761 1.00 89.69 87 G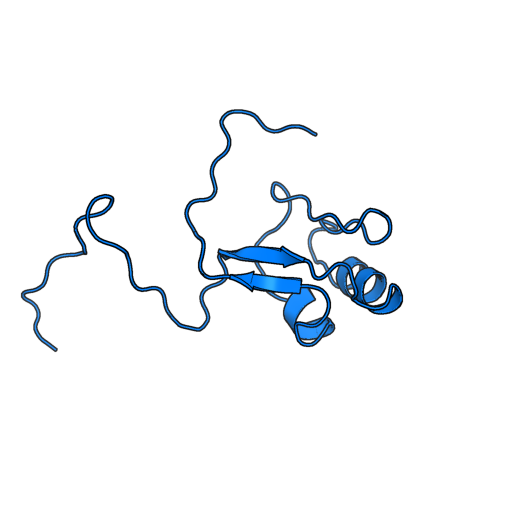LU A N 1
ATOM 680 C CA . GLU A 1 87 ? -5.242 19.190 -2.171 1.00 89.69 87 GLU A CA 1
ATOM 681 C C . GLU A 1 87 ? -4.666 17.856 -2.653 1.00 89.69 87 GLU A C 1
ATOM 683 O O . GLU A 1 87 ? -4.038 17.118 -1.890 1.00 89.69 87 GLU A O 1
ATOM 688 N N . LYS A 1 88 ? -4.920 17.522 -3.920 1.00 82.94 88 LYS A N 1
ATOM 689 C CA . LYS A 1 88 ? -4.365 16.333 -4.569 1.00 82.94 88 LYS A CA 1
ATOM 690 C C . LYS A 1 88 ? -3.217 16.774 -5.466 1.00 82.94 88 LYS A C 1
ATOM 692 O O . LYS A 1 88 ? -3.481 17.311 -6.538 1.00 82.94 88 LYS A O 1
ATOM 697 N N . ASP A 1 89 ? -1.985 16.502 -5.054 1.00 72.06 89 ASP A N 1
ATOM 698 C CA . ASP A 1 89 ? -0.840 16.630 -5.955 1.00 72.06 89 ASP A CA 1
ATOM 699 C C . ASP A 1 89 ? -0.818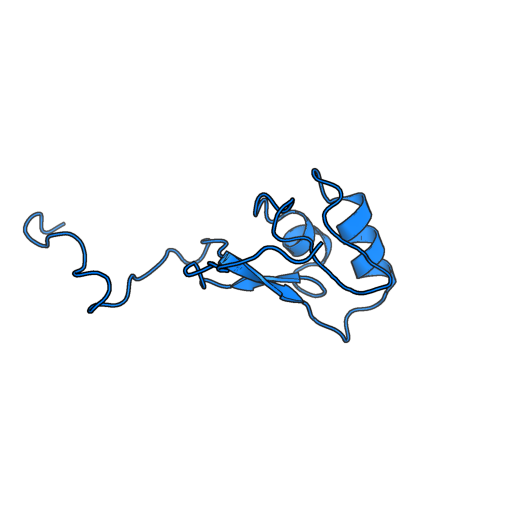 15.445 -6.930 1.00 72.06 89 ASP A C 1
ATOM 701 O O . ASP A 1 89 ? -0.990 14.290 -6.525 1.00 72.06 89 ASP A O 1
ATOM 705 N N . HIS A 1 90 ? -0.679 15.760 -8.221 1.00 56.62 90 HIS A N 1
ATOM 706 C CA . HIS A 1 90 ? -0.677 14.814 -9.341 1.00 56.62 90 HIS A CA 1
ATOM 707 C C . HIS A 1 90 ? 0.677 14.118 -9.521 1.00 56.62 90 HIS A C 1
ATOM 709 O O . HIS A 1 90 ? 1.708 14.824 -9.602 1.00 56.62 90 HIS A O 1
#

pLDDT: mean 92.47, std 11.11, range [48.34, 98.75]

Foldseek 3Di:
DDPPDDDDPPPVGDDDDDPPDFADKDFDPPFPLVLQVQLCVQQPQSQGDSVVLDGNPVRHPSPCRSCVSSVNRGIDGDNDHVDDDPDDDD

Sequence (90 aa):
MNRDAGPPGYPKEKIELPPRYRGLPRLHPDAPFHLAVKCADACPQNAIDPERRRIDMGRCVFCGTCERVSEGRFVTFTKDFELAVAEKDH

Secondary structure (DSSP, 8-state):
--S--PSP-TTTS-----TT---SEEE-TTS-HHHHHHHHHT-TT--EETTTTEE-TTT-----HHHHHHTTSSEEE-S------SS---

Radius of gyration: 15.95 Å; chains: 1; bounding box: 42×31×38 Å